Protein AF-A0A1E4CQ24-F1 (afdb_monomer)

Structure (mmCIF, N/CA/C/O backbone):
data_AF-A0A1E4CQ24-F1
#
_entry.id   AF-A0A1E4CQ24-F1
#
loop_
_atom_site.group_PDB
_atom_site.id
_atom_site.type_symbol
_atom_site.label_atom_id
_atom_site.label_alt_id
_atom_site.label_comp_id
_atom_site.label_asym_id
_atom_site.label_entity_id
_atom_site.label_seq_id
_atom_site.pdbx_PDB_ins_code
_atom_site.Cartn_x
_atom_site.Cartn_y
_atom_site.Cartn_z
_atom_site.occupancy
_atom_site.B_iso_or_equiv
_atom_site.auth_seq_id
_atom_site.auth_comp_id
_atom_site.auth_asym_id
_atom_site.auth_atom_id
_atom_site.pdbx_PDB_model_num
ATOM 1 N N . MET A 1 1 ? 0.690 20.662 -37.900 1.00 58.12 1 MET A N 1
ATOM 2 C CA . MET A 1 1 ? 0.421 19.497 -37.017 1.00 58.12 1 MET A CA 1
ATOM 3 C C . MET A 1 1 ? 1.467 19.351 -35.908 1.00 58.12 1 MET A C 1
ATOM 5 O O . MET A 1 1 ? 1.096 19.083 -34.777 1.00 58.12 1 MET A O 1
ATOM 9 N N . THR A 1 2 ? 2.752 19.586 -36.188 1.00 54.19 2 THR A N 1
ATOM 10 C CA . THR A 1 2 ? 3.853 19.575 -35.202 1.00 54.19 2 THR A CA 1
ATOM 11 C C . THR A 1 2 ? 3.769 20.691 -34.151 1.00 54.19 2 THR A C 1
ATOM 13 O O . THR A 1 2 ? 4.100 20.450 -32.996 1.00 54.19 2 THR A O 1
ATOM 16 N N . GLU A 1 3 ? 3.256 21.872 -34.510 1.00 61.53 3 GLU A N 1
ATOM 17 C CA . GLU A 1 3 ? 3.132 23.021 -33.589 1.00 61.53 3 GLU A CA 1
ATOM 18 C C . GLU A 1 3 ? 2.062 22.845 -32.495 1.00 61.53 3 GLU A C 1
ATOM 20 O O . GLU A 1 3 ? 2.204 23.351 -31.384 1.00 61.53 3 GLU A O 1
ATOM 25 N N . SER A 1 4 ? 1.017 22.058 -32.772 1.00 61.75 4 SER A N 1
ATOM 26 C CA . SER A 1 4 ? 0.000 21.685 -31.778 1.00 61.75 4 SER A CA 1
ATOM 27 C C . SER A 1 4 ? 0.570 20.729 -30.723 1.00 61.75 4 SER A C 1
ATOM 29 O O . SER A 1 4 ? 0.256 20.858 -29.541 1.00 61.75 4 SER A O 1
ATOM 31 N N . LEU A 1 5 ? 1.460 19.813 -31.124 1.00 53.00 5 LEU A N 1
ATOM 32 C CA . LEU A 1 5 ? 2.099 18.855 -30.218 1.00 53.00 5 LEU A CA 1
ATOM 33 C C . LEU A 1 5 ? 3.104 19.539 -29.284 1.00 53.00 5 LEU A C 1
ATOM 35 O O . LEU A 1 5 ? 3.178 19.193 -28.106 1.00 53.00 5 LEU A O 1
ATOM 39 N N . THR A 1 6 ? 3.841 20.543 -29.767 1.00 62.97 6 THR A N 1
ATOM 40 C CA . THR A 1 6 ? 4.762 21.326 -28.928 1.00 62.97 6 THR A CA 1
ATOM 41 C C . THR A 1 6 ? 4.034 22.249 -27.952 1.00 62.97 6 THR A C 1
ATOM 43 O O . THR A 1 6 ? 4.498 22.383 -26.819 1.00 62.97 6 THR A O 1
ATOM 46 N N . GLN A 1 7 ? 2.882 22.824 -28.319 1.00 64.50 7 GLN A N 1
ATOM 47 C CA . GLN A 1 7 ? 2.033 23.554 -27.366 1.00 64.50 7 GLN A CA 1
ATOM 48 C C . GLN A 1 7 ? 1.461 22.633 -26.277 1.00 64.50 7 GLN A C 1
ATOM 50 O O . GLN A 1 7 ? 1.583 22.956 -25.097 1.00 64.50 7 GLN A O 1
ATOM 55 N N . LEU A 1 8 ? 0.951 21.450 -26.641 1.00 57.28 8 LEU A N 1
ATOM 56 C CA . LEU A 1 8 ? 0.403 20.479 -25.681 1.00 57.28 8 LEU A CA 1
ATOM 57 C C . LEU A 1 8 ? 1.459 19.958 -24.687 1.00 57.28 8 LEU A C 1
ATOM 59 O O . LEU A 1 8 ? 1.173 19.770 -23.504 1.00 57.28 8 LEU A O 1
ATOM 63 N N . ILE A 1 9 ? 2.698 19.760 -25.150 1.00 59.31 9 ILE A N 1
ATOM 64 C CA . ILE A 1 9 ? 3.837 19.342 -24.314 1.00 59.31 9 ILE A CA 1
ATOM 65 C C . ILE A 1 9 ? 4.297 20.471 -23.380 1.00 59.31 9 ILE A C 1
ATOM 67 O O . ILE A 1 9 ? 4.669 20.213 -22.232 1.00 59.31 9 ILE A O 1
ATOM 71 N N . LYS A 1 10 ? 4.281 21.722 -23.856 1.00 59.78 10 LYS A N 1
ATOM 72 C CA . LYS A 1 10 ? 4.702 22.890 -23.071 1.00 59.78 10 LYS A CA 1
ATOM 73 C C . LYS A 1 10 ? 3.680 23.250 -21.990 1.00 59.78 10 LYS A C 1
ATOM 75 O O . LYS A 1 10 ? 4.086 23.641 -20.897 1.00 59.78 10 LYS A O 1
ATOM 80 N N . GLU A 1 11 ? 2.391 23.075 -22.278 1.00 67.06 11 GLU A N 1
ATOM 81 C CA . GLU A 1 11 ? 1.289 23.343 -21.350 1.00 67.06 11 GLU A CA 1
ATOM 82 C C . GLU A 1 11 ? 1.179 22.282 -20.248 1.00 67.06 11 GLU A C 1
ATOM 84 O O . GLU A 1 11 ? 0.931 22.615 -19.092 1.00 67.06 11 GLU A O 1
ATOM 89 N N . ASN A 1 12 ? 1.469 21.012 -20.561 1.00 66.94 12 ASN A N 1
ATOM 90 C CA . ASN A 1 12 ? 1.327 19.914 -19.607 1.00 66.94 12 ASN A CA 1
ATOM 91 C C . ASN A 1 12 ? 2.659 19.195 -19.329 1.00 66.94 12 ASN A C 1
ATOM 93 O O . ASN A 1 12 ? 2.836 18.004 -19.612 1.00 66.94 12 ASN A O 1
ATOM 97 N N . ARG A 1 13 ? 3.613 19.940 -18.745 1.00 68.00 13 ARG A N 1
ATOM 98 C CA . ARG A 1 13 ? 4.985 19.478 -18.426 1.00 68.00 13 ARG A CA 1
ATOM 99 C C . ARG A 1 13 ? 5.012 18.156 -17.643 1.00 68.00 13 ARG A C 1
ATOM 101 O O . ARG A 1 13 ? 5.914 17.348 -17.835 1.00 68.00 13 ARG A O 1
ATOM 108 N N . THR A 1 14 ? 4.017 17.902 -16.797 1.00 63.88 14 THR A N 1
ATOM 109 C CA . THR A 1 14 ? 3.861 16.657 -16.026 1.00 63.88 14 THR A CA 1
ATOM 110 C C . THR A 1 14 ? 3.564 15.445 -16.905 1.00 63.88 14 THR A C 1
ATOM 112 O O . THR A 1 14 ? 4.155 14.388 -16.686 1.00 63.88 14 THR A O 1
ATOM 115 N N . LEU A 1 15 ? 2.716 15.575 -17.929 1.00 64.19 15 LEU A N 1
ATOM 116 C CA . LEU A 1 15 ? 2.437 14.470 -18.855 1.00 64.19 15 LEU A CA 1
ATOM 117 C C . LEU A 1 15 ? 3.649 14.137 -19.724 1.00 64.19 15 LEU A C 1
ATOM 119 O O . LEU A 1 15 ? 3.934 12.963 -19.948 1.00 64.19 15 LEU A O 1
ATOM 123 N N . ALA A 1 16 ? 4.391 15.157 -20.157 1.00 67.81 16 ALA A N 1
ATOM 124 C CA . ALA A 1 16 ? 5.614 14.966 -20.927 1.00 67.81 16 ALA A CA 1
ATOM 125 C C . ALA A 1 16 ? 6.685 14.218 -20.117 1.00 67.81 16 ALA A C 1
ATOM 127 O O . ALA A 1 16 ? 7.276 13.260 -20.610 1.00 67.81 16 ALA A O 1
ATOM 128 N N . VAL A 1 17 ? 6.883 14.590 -18.848 1.00 70.88 17 VAL A N 1
ATOM 129 C CA . VAL A 1 17 ? 7.830 13.904 -17.955 1.00 70.88 17 VAL A CA 1
ATOM 130 C C . VAL A 1 17 ? 7.405 12.454 -17.702 1.00 70.88 17 VAL A C 1
ATOM 132 O O . VAL A 1 17 ? 8.236 11.555 -17.810 1.00 70.88 17 VAL A O 1
ATOM 135 N N . VAL A 1 18 ? 6.119 12.193 -17.445 1.00 70.31 18 VAL A N 1
ATOM 136 C CA . VAL A 1 18 ? 5.603 10.826 -17.242 1.00 70.31 18 VAL A CA 1
ATOM 137 C C . VAL A 1 18 ? 5.763 9.970 -18.502 1.00 70.31 18 VAL A C 1
ATOM 139 O O . VAL A 1 18 ? 6.192 8.822 -18.403 1.00 70.31 18 VAL A O 1
ATOM 142 N N . ALA A 1 19 ? 5.479 10.521 -19.684 1.00 70.06 19 ALA A N 1
ATOM 143 C CA . ALA A 1 19 ? 5.643 9.820 -20.955 1.00 70.06 19 ALA A CA 1
ATOM 144 C C . ALA A 1 19 ? 7.116 9.497 -21.248 1.00 70.06 19 ALA A C 1
ATOM 146 O O . ALA A 1 19 ? 7.421 8.384 -21.667 1.00 70.06 19 ALA A O 1
ATOM 147 N N . VAL A 1 20 ? 8.037 10.426 -20.968 1.00 70.44 20 VAL A N 1
ATOM 148 C CA . VAL A 1 20 ? 9.485 10.206 -21.119 1.00 70.44 20 VAL A CA 1
ATOM 149 C C . VAL A 1 20 ? 9.993 9.163 -20.125 1.00 70.44 20 VAL A C 1
ATOM 151 O O . VAL A 1 20 ? 10.754 8.279 -20.509 1.00 70.44 20 VAL A O 1
ATOM 154 N N . ILE A 1 21 ? 9.535 9.200 -18.871 1.00 70.38 21 ILE A N 1
ATOM 155 C CA . ILE A 1 21 ? 9.873 8.190 -17.858 1.00 70.38 21 ILE A CA 1
ATOM 156 C C . ILE A 1 21 ? 9.356 6.807 -18.277 1.00 70.38 21 ILE A C 1
ATOM 158 O O . ILE A 1 21 ? 10.097 5.828 -18.193 1.00 70.38 21 ILE A O 1
ATOM 162 N N . LEU A 1 22 ? 8.117 6.716 -18.770 1.00 68.25 22 LEU A N 1
ATOM 163 C CA . LEU A 1 22 ? 7.546 5.468 -19.285 1.00 68.25 22 LEU A CA 1
ATOM 164 C C . LEU A 1 22 ? 8.310 4.956 -20.511 1.00 68.25 22 LEU A C 1
ATOM 166 O O . LEU A 1 22 ? 8.605 3.765 -20.595 1.00 68.25 22 LEU A O 1
ATOM 170 N N . LEU A 1 23 ? 8.680 5.843 -21.435 1.00 65.94 23 LEU A N 1
ATOM 171 C CA . LEU A 1 23 ? 9.428 5.486 -22.639 1.00 65.94 23 LEU A CA 1
ATOM 172 C C . LEU A 1 23 ? 10.848 5.002 -22.297 1.00 65.94 23 LEU A C 1
ATOM 174 O O . LEU A 1 23 ? 11.289 3.976 -22.819 1.00 65.94 23 LEU A O 1
ATOM 178 N N . LEU A 1 24 ? 11.523 5.660 -21.349 1.00 60.41 24 LEU A N 1
ATOM 179 C CA . LEU A 1 24 ? 12.822 5.232 -20.817 1.00 60.41 24 LEU A CA 1
ATOM 180 C C . LEU A 1 24 ? 12.737 3.888 -20.077 1.00 60.41 24 LEU A C 1
ATOM 182 O O . LEU A 1 24 ? 13.616 3.040 -20.249 1.00 60.41 24 LEU A O 1
ATOM 186 N N . LEU A 1 25 ? 11.667 3.653 -19.307 1.00 59.09 25 LEU A N 1
ATOM 187 C CA . LEU A 1 25 ? 11.404 2.367 -18.643 1.00 59.09 25 LEU A CA 1
ATOM 188 C C . LEU A 1 25 ? 11.218 1.217 -19.644 1.00 59.09 25 LEU A C 1
ATOM 190 O O . LEU A 1 25 ? 11.628 0.084 -19.375 1.00 59.09 25 LEU A O 1
ATOM 194 N N . VAL A 1 26 ? 10.607 1.492 -20.799 1.00 59.41 26 VAL A N 1
ATOM 195 C CA . VAL A 1 26 ? 10.318 0.479 -21.821 1.00 59.41 26 VAL A CA 1
ATOM 196 C C . VAL A 1 26 ? 11.541 0.178 -22.688 1.00 59.41 26 VAL A C 1
ATOM 198 O O . VAL A 1 26 ? 11.776 -0.997 -22.984 1.00 59.41 26 VAL A O 1
ATOM 201 N N . PHE A 1 27 ? 12.334 1.177 -23.082 1.00 59.78 27 PHE A N 1
ATOM 202 C CA . PHE A 1 27 ? 13.340 1.006 -24.140 1.00 59.78 27 PHE A CA 1
ATOM 203 C C . PHE A 1 27 ? 14.689 0.438 -23.667 1.00 59.78 27 PHE A C 1
ATOM 205 O O . PHE A 1 27 ? 15.451 -0.076 -24.479 1.00 59.78 27 PHE A O 1
ATOM 212 N N . VAL A 1 28 ? 14.990 0.469 -22.363 1.00 62.03 28 VAL A N 1
ATOM 213 C CA . VAL A 1 28 ? 16.329 0.132 -21.851 1.00 62.03 28 VAL A CA 1
ATOM 214 C C . VAL A 1 28 ? 16.331 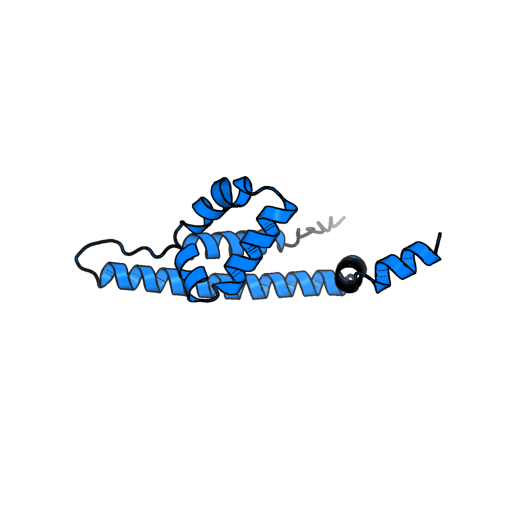-1.241 -21.135 1.00 62.03 28 VAL A C 1
ATOM 216 O O . VAL A 1 28 ? 15.791 -1.374 -20.033 1.00 62.03 28 VAL A O 1
ATOM 219 N N . PRO A 1 29 ? 16.953 -2.299 -21.700 1.00 62.16 29 PRO A N 1
ATOM 220 C CA . PRO A 1 29 ? 17.045 -3.622 -21.069 1.00 62.16 29 PRO A CA 1
ATOM 221 C C . PRO A 1 29 ? 17.646 -3.632 -19.649 1.00 62.16 29 PRO A C 1
ATOM 223 O O . PRO A 1 29 ? 17.080 -4.318 -18.789 1.00 62.16 29 PRO A O 1
ATOM 226 N N . PRO A 1 30 ? 18.724 -2.871 -19.337 1.00 60.69 30 PRO A N 1
ATOM 227 C CA . PRO A 1 30 ? 19.231 -2.803 -17.968 1.00 60.69 30 PRO A CA 1
ATOM 228 C C . PRO A 1 30 ? 18.266 -2.085 -17.019 1.00 60.69 30 PRO A C 1
ATOM 230 O O . PRO A 1 30 ? 18.209 -2.448 -15.847 1.00 60.69 30 PRO A O 1
ATOM 233 N N . VAL A 1 31 ? 17.427 -1.163 -17.509 1.00 60.47 31 VAL A N 1
ATOM 234 C CA . VAL A 1 31 ? 16.367 -0.537 -16.702 1.00 60.47 31 VAL A CA 1
ATOM 235 C C . VAL A 1 31 ? 15.314 -1.571 -16.328 1.00 60.47 31 VAL A C 1
ATOM 237 O O . VAL A 1 31 ? 14.973 -1.672 -15.160 1.00 60.47 31 VAL A O 1
ATOM 240 N N . ARG A 1 32 ? 14.891 -2.453 -17.241 1.00 63.41 32 ARG A N 1
ATOM 241 C CA . ARG A 1 32 ? 13.957 -3.548 -16.898 1.00 63.41 32 ARG A CA 1
ATOM 242 C C . ARG A 1 32 ? 14.514 -4.486 -15.817 1.00 63.41 32 ARG A C 1
ATOM 244 O O . ARG A 1 32 ? 13.748 -5.026 -15.016 1.00 63.41 32 ARG A O 1
ATOM 251 N N . ALA A 1 33 ? 15.831 -4.704 -15.790 1.00 65.44 33 ALA A N 1
ATOM 252 C CA . ALA A 1 33 ? 16.495 -5.477 -14.741 1.00 65.44 33 ALA A CA 1
ATOM 253 C C . ALA A 1 33 ? 16.583 -4.692 -13.420 1.00 65.44 33 ALA A C 1
ATOM 255 O O . ALA A 1 33 ? 16.211 -5.229 -12.375 1.00 65.44 33 ALA A O 1
ATOM 256 N N . ALA A 1 34 ? 16.991 -3.421 -13.473 1.00 68.81 34 ALA A N 1
ATOM 257 C CA . ALA A 1 34 ? 17.068 -2.528 -12.320 1.00 68.81 34 ALA A CA 1
ATOM 258 C C . ALA A 1 34 ? 15.692 -2.308 -11.672 1.00 68.81 34 ALA A C 1
ATOM 260 O O . ALA A 1 34 ? 15.563 -2.446 -10.461 1.00 68.81 34 ALA A O 1
ATOM 261 N N . THR A 1 35 ? 14.643 -2.088 -12.468 1.00 72.88 35 THR A N 1
ATOM 262 C CA . THR A 1 35 ? 13.248 -2.002 -12.024 1.00 72.88 35 THR A CA 1
ATOM 263 C C . THR A 1 35 ? 12.854 -3.268 -11.269 1.00 72.88 35 THR A C 1
ATOM 265 O O . THR A 1 35 ? 12.377 -3.180 -10.145 1.00 72.88 35 THR A O 1
ATOM 268 N N . LYS A 1 36 ? 13.141 -4.469 -11.791 1.00 72.19 36 LYS A N 1
ATOM 269 C CA . LYS A 1 36 ? 12.848 -5.726 -11.072 1.00 72.19 36 LYS A CA 1
ATOM 270 C C . LYS A 1 36 ? 13.601 -5.848 -9.746 1.00 72.19 36 LYS A C 1
ATOM 272 O O . LYS A 1 36 ? 13.040 -6.362 -8.781 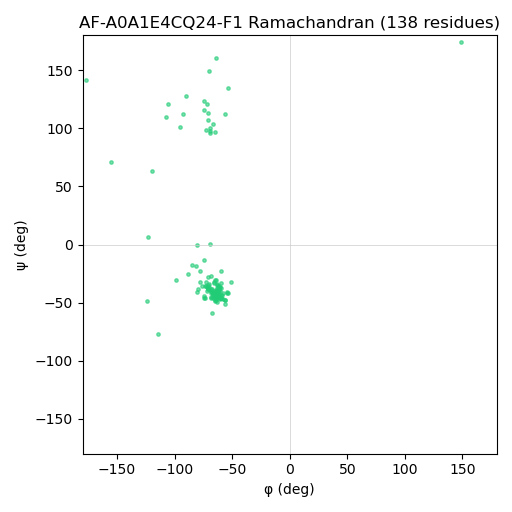1.00 72.19 36 LYS A O 1
ATOM 277 N N . VAL A 1 37 ? 14.858 -5.408 -9.689 1.00 74.19 37 VAL A N 1
ATOM 278 C CA . VAL A 1 37 ? 15.642 -5.399 -8.444 1.00 74.19 37 VAL A CA 1
ATOM 279 C C . VAL A 1 37 ? 15.054 -4.402 -7.447 1.00 74.19 37 VAL A C 1
ATOM 281 O O . VAL A 1 37 ? 14.827 -4.771 -6.298 1.00 74.19 37 VAL A O 1
ATOM 284 N N . ALA A 1 38 ? 14.721 -3.192 -7.892 1.00 78.50 38 ALA A N 1
ATOM 285 C CA . ALA A 1 38 ? 14.076 -2.172 -7.073 1.00 78.50 38 ALA A CA 1
ATOM 286 C C . ALA A 1 38 ? 12.723 -2.654 -6.527 1.00 78.50 38 ALA A C 1
ATOM 288 O O . ALA A 1 38 ? 12.496 -2.558 -5.325 1.00 78.50 38 ALA A O 1
ATOM 289 N N . LEU A 1 39 ? 11.870 -3.271 -7.359 1.00 75.69 39 LEU A N 1
ATOM 290 C CA . LEU A 1 39 ? 10.608 -3.874 -6.910 1.00 75.69 39 LEU A CA 1
ATOM 291 C C . LEU A 1 39 ? 10.834 -4.975 -5.862 1.00 75.69 39 LEU A C 1
ATOM 293 O O . LEU A 1 39 ? 10.066 -5.066 -4.909 1.00 75.69 39 LEU A O 1
ATOM 297 N N . ARG A 1 40 ? 11.893 -5.789 -5.982 1.00 77.44 40 ARG A N 1
ATOM 298 C CA . ARG A 1 40 ? 12.231 -6.800 -4.961 1.00 77.44 40 ARG A CA 1
ATOM 299 C C . ARG A 1 40 ? 12.709 -6.180 -3.653 1.00 77.44 40 ARG A C 1
ATOM 301 O O . ARG A 1 40 ? 12.356 -6.689 -2.594 1.00 77.44 40 ARG A O 1
ATOM 308 N N . ILE A 1 41 ? 13.519 -5.124 -3.712 1.00 77.56 41 ILE A N 1
ATOM 309 C CA . ILE A 1 41 ? 13.978 -4.404 -2.517 1.00 77.56 41 ILE A CA 1
ATOM 310 C C . ILE A 1 41 ? 12.779 -3.751 -1.826 1.00 77.56 41 ILE A C 1
ATOM 312 O O . ILE A 1 41 ? 12.581 -3.957 -0.632 1.00 77.56 41 ILE A O 1
ATOM 316 N N . LEU A 1 42 ? 11.931 -3.061 -2.590 1.00 78.81 42 LEU A N 1
ATOM 317 C CA . LEU A 1 42 ? 10.716 -2.433 -2.083 1.00 78.81 42 LEU A CA 1
ATOM 318 C C . LEU A 1 42 ? 9.765 -3.460 -1.454 1.00 78.81 42 LEU A C 1
ATOM 320 O O . LEU A 1 42 ? 9.272 -3.239 -0.353 1.00 78.81 42 LEU A O 1
ATOM 324 N N . ALA A 1 43 ? 9.569 -4.614 -2.099 1.00 75.06 43 ALA A N 1
ATOM 325 C CA . ALA A 1 43 ? 8.756 -5.700 -1.554 1.00 75.06 43 ALA A CA 1
ATOM 326 C C . ALA A 1 43 ? 9.306 -6.240 -0.225 1.00 75.06 43 ALA A C 1
ATOM 328 O O . ALA A 1 43 ? 8.533 -6.526 0.682 1.00 75.06 43 ALA A O 1
ATOM 329 N N . ARG A 1 44 ? 10.633 -6.354 -0.074 1.00 78.88 44 ARG A N 1
ATOM 330 C CA . ARG A 1 44 ? 11.253 -6.776 1.196 1.00 78.88 44 ARG A CA 1
ATOM 331 C C . ARG A 1 44 ? 11.038 -5.748 2.303 1.00 78.88 44 ARG A C 1
ATOM 333 O O . ARG A 1 44 ? 10.719 -6.139 3.418 1.00 78.88 44 ARG A O 1
ATOM 340 N N . ILE A 1 45 ? 11.179 -4.459 1.993 1.00 80.56 45 ILE A N 1
ATOM 341 C CA . ILE A 1 45 ? 10.918 -3.377 2.954 1.00 80.56 45 ILE A CA 1
ATOM 342 C C . ILE A 1 45 ? 9.445 -3.400 3.384 1.00 80.56 45 ILE A C 1
ATOM 344 O O . ILE A 1 45 ? 9.157 -3.355 4.576 1.00 80.56 45 ILE A O 1
ATOM 348 N N . LEU A 1 46 ? 8.516 -3.552 2.433 1.00 76.44 46 LEU A N 1
ATOM 349 C CA . LEU A 1 46 ? 7.087 -3.692 2.727 1.00 76.44 46 LEU A CA 1
ATOM 350 C C . LEU A 1 46 ? 6.785 -4.928 3.587 1.00 76.44 46 LEU A C 1
ATOM 352 O O . LEU A 1 46 ? 5.988 -4.827 4.513 1.00 76.44 46 LEU A O 1
ATOM 356 N N . LEU A 1 47 ? 7.441 -6.067 3.334 1.00 75.75 47 LEU A N 1
ATOM 357 C CA . LEU A 1 47 ? 7.310 -7.266 4.173 1.00 75.75 47 LEU A CA 1
ATOM 358 C C . LEU A 1 47 ? 7.816 -7.039 5.601 1.00 75.75 47 LEU A C 1
ATOM 360 O O . LEU A 1 47 ? 7.184 -7.506 6.543 1.00 75.75 47 LEU A O 1
ATOM 364 N N . LEU A 1 48 ? 8.925 -6.315 5.779 1.00 81.12 48 LEU A N 1
ATOM 365 C CA . LEU A 1 48 ? 9.423 -5.967 7.113 1.00 81.12 48 LEU A CA 1
ATOM 366 C C . LEU A 1 48 ? 8.437 -5.062 7.858 1.00 81.12 48 LEU A C 1
ATOM 368 O O . LEU A 1 48 ? 8.141 -5.321 9.020 1.00 81.12 48 LEU A O 1
ATOM 372 N N . LEU A 1 49 ? 7.879 -4.047 7.192 1.00 78.69 49 LEU A N 1
ATOM 373 C CA . LEU A 1 49 ? 6.843 -3.191 7.781 1.00 78.69 49 LEU A CA 1
ATOM 374 C C . LEU A 1 49 ? 5.576 -3.982 8.130 1.00 78.69 49 LEU A C 1
ATOM 376 O O . LEU A 1 49 ? 5.008 -3.779 9.200 1.00 78.69 49 LEU A O 1
ATOM 380 N N . ALA A 1 50 ? 5.167 -4.918 7.271 1.00 77.06 50 ALA A N 1
ATOM 381 C CA . ALA A 1 50 ? 4.038 -5.804 7.539 1.00 77.06 50 ALA A CA 1
ATOM 382 C C . ALA A 1 50 ? 4.284 -6.692 8.766 1.00 77.06 50 ALA A C 1
ATOM 384 O O . ALA A 1 50 ? 3.385 -6.863 9.587 1.00 77.06 50 ALA A O 1
ATOM 385 N N . LEU A 1 51 ? 5.504 -7.218 8.914 1.00 80.19 51 LEU A N 1
ATOM 386 C CA . LEU A 1 51 ? 5.906 -8.006 10.076 1.00 80.19 51 LEU A CA 1
ATOM 387 C C . LEU A 1 51 ? 5.906 -7.162 11.356 1.00 80.19 51 LEU A C 1
ATOM 389 O O . LEU A 1 51 ? 5.420 -7.624 12.382 1.00 80.19 51 LEU A O 1
ATOM 393 N N . ILE A 1 52 ? 6.403 -5.923 11.301 1.00 81.31 52 ILE A N 1
ATOM 394 C CA . ILE A 1 52 ? 6.370 -4.996 12.443 1.00 81.31 52 ILE A CA 1
ATOM 395 C C . ILE A 1 52 ? 4.922 -4.705 12.851 1.00 81.31 52 ILE A C 1
ATOM 397 O O . ILE A 1 52 ? 4.607 -4.772 14.037 1.00 81.31 52 ILE A O 1
ATOM 401 N N . ALA A 1 53 ? 4.036 -4.435 11.887 1.00 74.19 53 ALA A N 1
ATOM 402 C CA . ALA A 1 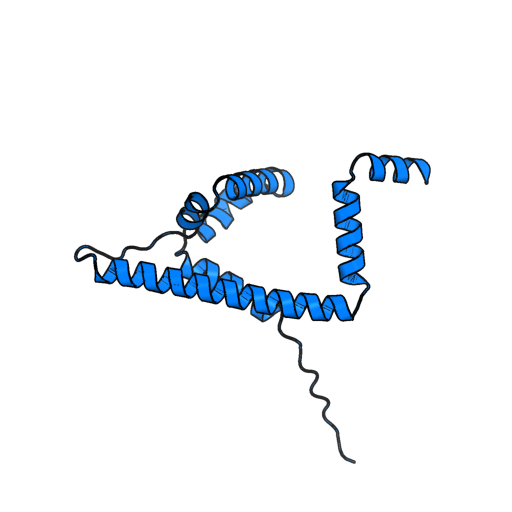53 ? 2.613 -4.228 12.150 1.00 74.19 53 ALA A CA 1
ATOM 403 C C . ALA A 1 53 ? 1.963 -5.478 12.770 1.00 74.19 53 ALA A C 1
ATOM 405 O O . ALA A 1 53 ? 1.251 -5.364 13.763 1.00 74.19 53 ALA A O 1
ATOM 406 N N . LEU A 1 54 ? 2.277 -6.673 12.252 1.00 76.31 54 LEU A N 1
ATOM 407 C CA . LEU A 1 54 ? 1.788 -7.946 12.791 1.00 76.31 54 LEU A CA 1
ATOM 408 C C . LEU A 1 54 ? 2.233 -8.161 14.241 1.00 76.31 54 LEU A C 1
ATOM 410 O O . LEU A 1 54 ? 1.426 -8.529 15.089 1.00 76.31 54 LEU A O 1
ATOM 414 N N . VAL A 1 55 ? 3.516 -7.933 14.530 1.00 78.69 55 VAL A N 1
ATOM 415 C CA . VAL A 1 55 ? 4.071 -8.081 15.880 1.00 78.69 55 VAL A CA 1
ATOM 416 C C . VAL A 1 55 ? 3.496 -7.018 16.814 1.00 78.69 55 VAL A C 1
ATOM 418 O O . VAL A 1 55 ? 3.199 -7.331 17.962 1.00 78.69 55 VAL A O 1
ATOM 421 N N . SER A 1 56 ? 3.293 -5.785 16.345 1.00 74.81 56 SER A N 1
ATOM 422 C CA . SER A 1 56 ? 2.676 -4.720 17.141 1.00 74.81 56 SER A CA 1
ATOM 423 C C . SER A 1 56 ? 1.229 -5.055 17.516 1.00 74.81 56 SER A C 1
ATOM 425 O O . SER A 1 56 ? 0.897 -5.020 18.702 1.00 74.81 56 SER A O 1
ATOM 427 N N . ASP A 1 57 ? 0.405 -5.463 16.546 1.00 70.75 57 ASP A N 1
ATOM 428 C CA . ASP A 1 57 ? -0.978 -5.903 16.781 1.00 70.75 57 ASP A CA 1
ATOM 429 C C . ASP A 1 57 ? -1.016 -7.158 17.676 1.00 70.75 57 ASP A C 1
ATOM 431 O O . ASP A 1 57 ? -1.819 -7.245 18.606 1.00 70.75 57 ASP A O 1
ATOM 435 N N . GLY A 1 58 ? -0.094 -8.105 17.466 1.00 68.31 58 GLY A N 1
ATOM 436 C CA . GLY A 1 58 ? 0.050 -9.299 18.302 1.00 68.31 58 GLY A CA 1
ATOM 437 C C . GLY A 1 58 ? 0.429 -8.969 19.748 1.00 68.31 58 GLY A C 1
ATOM 438 O O . GLY A 1 58 ? -0.174 -9.487 20.683 1.00 68.31 58 GLY A O 1
ATOM 439 N N . THR A 1 59 ? 1.369 -8.044 19.949 1.00 75.88 59 THR A N 1
ATOM 440 C CA . THR A 1 59 ? 1.806 -7.610 21.286 1.00 75.88 59 THR A CA 1
ATOM 441 C C . THR A 1 59 ? 0.683 -6.875 22.009 1.00 75.88 59 THR A C 1
ATOM 443 O O . THR A 1 59 ? 0.438 -7.138 23.182 1.00 75.88 59 THR A O 1
ATOM 446 N N . ARG A 1 60 ? -0.043 -5.994 21.309 1.00 69.88 60 ARG A N 1
ATOM 447 C CA . ARG A 1 60 ? -1.213 -5.284 21.853 1.00 69.88 60 ARG A CA 1
ATOM 448 C C . ARG A 1 60 ? -2.371 -6.223 22.178 1.00 69.88 60 ARG A C 1
ATOM 450 O O . ARG A 1 60 ? -3.092 -5.953 23.129 1.00 69.88 60 ARG A O 1
ATOM 457 N N . THR A 1 61 ? -2.532 -7.306 21.424 1.00 68.00 61 THR A N 1
ATOM 458 C CA . THR A 1 61 ? -3.538 -8.346 21.691 1.00 68.00 61 THR A CA 1
ATOM 459 C C . THR A 1 61 ? -3.182 -9.192 22.915 1.00 68.00 61 THR A C 1
ATOM 461 O O . THR A 1 61 ? -4.068 -9.549 23.674 1.00 68.00 61 THR A O 1
ATOM 464 N N . ILE A 1 62 ? -1.898 -9.492 23.138 1.00 70.56 62 ILE A N 1
ATOM 465 C CA . ILE A 1 62 ? -1.445 -10.245 24.323 1.00 70.56 62 ILE A CA 1
ATOM 466 C C . ILE A 1 62 ? -1.434 -9.356 25.576 1.00 70.56 62 ILE A C 1
ATOM 468 O O . ILE A 1 62 ? -1.717 -9.826 26.671 1.00 70.56 62 ILE A O 1
ATOM 472 N N . ALA A 1 63 ? -1.094 -8.073 25.424 1.00 71.25 63 ALA A N 1
ATOM 473 C CA . ALA A 1 63 ? -1.027 -7.119 26.529 1.00 71.25 63 ALA A CA 1
ATOM 474 C C . ALA A 1 63 ? -2.404 -6.598 26.977 1.00 71.25 63 ALA A C 1
ATOM 476 O O . ALA A 1 63 ? -2.530 -6.136 28.109 1.00 71.25 63 ALA A O 1
ATOM 477 N N . ASN A 1 64 ? -3.421 -6.643 26.110 1.00 63.62 64 ASN A N 1
ATOM 478 C CA . ASN A 1 64 ? -4.792 -6.313 26.487 1.00 63.62 64 ASN A CA 1
ATOM 479 C C . ASN A 1 64 ? -5.536 -7.578 26.913 1.00 63.62 64 ASN A C 1
ATOM 481 O O . ASN A 1 64 ? -5.879 -8.420 26.091 1.00 63.62 64 ASN A O 1
ATOM 485 N N . ASP A 1 65 ? -5.871 -7.648 28.197 1.00 57.66 65 ASP A N 1
ATOM 486 C CA . ASP A 1 65 ? -6.629 -8.743 28.822 1.00 57.66 65 ASP A CA 1
ATOM 487 C C . ASP A 1 65 ? -8.112 -8.799 28.369 1.00 57.66 65 ASP A C 1
ATOM 489 O O . ASP A 1 65 ? -8.897 -9.625 28.825 1.00 57.66 65 ASP A O 1
ATOM 493 N N . SER A 1 66 ? -8.526 -7.889 27.475 1.00 54.31 66 SER A N 1
ATOM 494 C CA . SER A 1 66 ? -9.924 -7.631 27.105 1.00 54.31 66 SER A CA 1
ATOM 495 C C . SER A 1 66 ? -10.254 -7.776 25.612 1.00 54.31 66 SER A C 1
ATOM 497 O O . SER A 1 66 ? -11.395 -7.511 25.225 1.00 54.31 66 SER A O 1
ATOM 499 N N . GLY A 1 67 ? -9.325 -8.239 24.763 1.00 58.78 67 GLY A N 1
ATOM 500 C CA . GLY A 1 67 ? -9.668 -8.658 23.397 1.00 58.78 67 GLY A CA 1
ATOM 501 C C . GLY A 1 67 ? -8.592 -8.460 22.330 1.00 58.78 67 GLY A C 1
ATOM 502 O O . GLY A 1 67 ? -7.539 -7.867 22.548 1.00 58.78 67 GLY A O 1
ATOM 503 N N . ILE A 1 68 ? -8.893 -8.968 21.132 1.00 58.56 68 ILE A N 1
ATOM 504 C CA . ILE A 1 68 ? -8.036 -8.860 19.948 1.00 58.56 68 ILE A CA 1
ATOM 505 C C . ILE A 1 68 ? -8.043 -7.411 19.446 1.00 58.56 68 ILE A C 1
ATOM 507 O O . ILE A 1 68 ? -9.060 -6.925 18.948 1.00 58.56 68 ILE A O 1
ATOM 511 N N . VAL A 1 69 ? -6.898 -6.729 19.546 1.00 64.00 69 VAL A N 1
ATOM 512 C CA . VAL A 1 69 ? -6.716 -5.367 19.028 1.00 64.00 69 VAL A CA 1
ATOM 513 C C . VAL A 1 69 ? -6.089 -5.463 17.644 1.00 64.00 69 VAL A C 1
ATOM 515 O O . VAL A 1 69 ? -4.889 -5.684 17.505 1.00 64.00 69 VAL A O 1
ATOM 518 N N . ILE A 1 70 ? -6.921 -5.313 16.615 1.00 67.00 70 ILE A N 1
ATOM 519 C CA . ILE A 1 70 ? -6.493 -5.275 15.215 1.00 67.00 70 ILE A CA 1
ATOM 520 C C . ILE A 1 70 ? -6.583 -3.839 14.718 1.00 67.00 70 ILE A C 1
ATOM 522 O O . ILE A 1 70 ? -7.668 -3.255 14.683 1.00 67.00 70 ILE A O 1
ATOM 526 N N . THR A 1 71 ? -5.455 -3.290 14.278 1.00 71.81 71 THR A N 1
ATOM 527 C CA . THR A 1 71 ? -5.417 -1.962 13.665 1.00 71.81 71 THR A CA 1
ATOM 528 C C . THR A 1 71 ? -5.619 -2.086 12.151 1.00 71.81 71 THR A C 1
ATOM 530 O O . THR A 1 71 ? -4.929 -2.847 11.463 1.00 71.81 71 THR A O 1
ATOM 533 N N . SER A 1 72 ? -6.578 -1.338 11.600 1.00 76.56 72 SER A N 1
ATOM 534 C CA . SER A 1 72 ? -6.834 -1.350 10.153 1.00 76.56 72 SER A CA 1
ATOM 535 C C . SER A 1 72 ? -5.703 -0.674 9.365 1.00 76.56 72 SER A C 1
ATOM 537 O O . SER A 1 72 ? -5.067 0.272 9.843 1.00 76.56 72 SER A O 1
ATOM 539 N N . ALA A 1 73 ? -5.461 -1.128 8.130 1.00 71.50 73 ALA A N 1
ATOM 540 C CA . ALA A 1 73 ? -4.465 -0.517 7.242 1.00 71.50 73 ALA A CA 1
ATOM 541 C C . ALA A 1 73 ? -4.784 0.958 6.947 1.00 71.50 73 ALA A C 1
ATOM 543 O O . ALA A 1 73 ? -3.881 1.792 6.864 1.00 71.50 73 ALA A O 1
ATOM 544 N N . LEU A 1 74 ? -6.077 1.277 6.818 1.00 71.12 74 LEU A N 1
ATOM 545 C CA . LEU A 1 74 ? -6.575 2.634 6.613 1.00 71.12 74 LEU A CA 1
ATOM 546 C C . LEU A 1 74 ? -6.157 3.562 7.756 1.00 71.12 74 LEU A C 1
ATOM 548 O O . LEU A 1 74 ? -5.725 4.682 7.502 1.00 71.12 74 LEU A O 1
ATOM 552 N N . GLN A 1 75 ? -6.264 3.092 8.998 1.00 73.81 75 GLN A N 1
ATOM 553 C CA . GLN A 1 75 ? -5.926 3.884 10.173 1.00 73.81 75 GLN A CA 1
ATOM 554 C C . GLN A 1 75 ? -4.420 4.151 10.252 1.00 73.81 75 GLN A C 1
ATOM 556 O O . GLN A 1 75 ? -4.023 5.305 10.382 1.00 73.81 75 GLN A O 1
ATOM 561 N N . TYR A 1 76 ? -3.588 3.127 1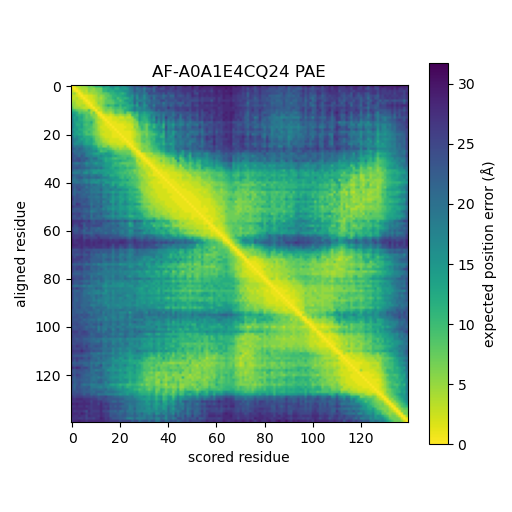0.037 1.00 74.75 76 TYR A N 1
ATOM 562 C CA . TYR A 1 76 ? -2.133 3.300 9.951 1.00 74.75 76 TYR A CA 1
ATOM 563 C C . TYR A 1 76 ? -1.721 4.289 8.854 1.00 74.75 76 TYR A C 1
ATOM 565 O O . TYR A 1 76 ? -0.839 5.122 9.063 1.00 74.75 76 TYR A O 1
ATOM 573 N N . TRP A 1 77 ? -2.356 4.222 7.681 1.00 73.50 77 TRP A N 1
ATOM 574 C CA . TRP A 1 77 ? -2.067 5.156 6.594 1.00 73.50 77 TRP A CA 1
ATOM 575 C C . TRP A 1 77 ? -2.541 6.568 6.942 1.00 73.50 77 TRP A C 1
ATOM 577 O O . TRP A 1 77 ? -1.793 7.526 6.764 1.00 73.50 77 TRP A O 1
ATOM 587 N N . ASN A 1 78 ? -3.751 6.714 7.476 1.00 77.31 78 ASN A N 1
ATOM 588 C CA . ASN A 1 78 ? -4.286 8.017 7.850 1.00 77.31 78 ASN A CA 1
ATOM 589 C C . ASN A 1 78 ? -3.435 8.703 8.932 1.00 77.31 78 ASN A C 1
ATOM 591 O O . ASN A 1 78 ? -3.235 9.911 8.869 1.00 77.31 78 ASN A O 1
ATOM 595 N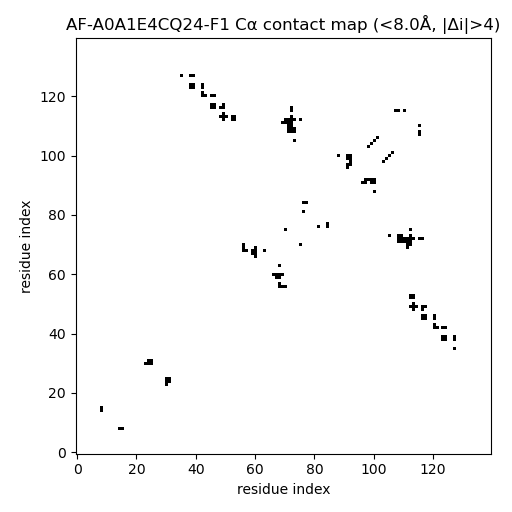 N . GLU A 1 79 ? -2.888 7.938 9.879 1.00 78.62 79 GLU A N 1
ATOM 596 C CA . GLU A 1 79 ? -1.974 8.449 10.906 1.00 78.62 79 GLU A CA 1
ATOM 597 C C . GLU A 1 79 ? -0.592 8.806 10.335 1.00 78.62 79 GLU A C 1
ATOM 599 O O . GLU A 1 79 ? -0.019 9.830 10.702 1.00 78.62 79 GLU A O 1
ATOM 604 N N . ALA A 1 80 ? -0.055 8.001 9.412 1.00 75.94 80 ALA A N 1
ATOM 605 C CA . ALA A 1 80 ? 1.280 8.223 8.854 1.00 75.94 80 ALA A CA 1
ATOM 606 C C . ALA A 1 80 ? 1.327 9.310 7.763 1.00 75.94 80 ALA A C 1
ATOM 608 O O . ALA A 1 80 ? 2.311 10.043 7.661 1.00 75.94 80 ALA A O 1
ATOM 609 N N . ALA A 1 81 ? 0.311 9.382 6.900 1.00 75.62 81 ALA A N 1
ATOM 610 C CA . ALA A 1 81 ? 0.309 10.237 5.712 1.00 75.62 81 ALA A CA 1
ATOM 611 C C . ALA A 1 81 ? -1.121 10.605 5.247 1.00 75.62 81 ALA A C 1
ATOM 613 O O . ALA A 1 81 ? -1.559 10.156 4.177 1.00 75.62 81 ALA A O 1
ATOM 614 N N . PRO A 1 82 ? -1.841 11.462 5.995 1.00 78.00 82 PRO A N 1
ATOM 615 C CA . PRO A 1 82 ? -3.235 11.812 5.702 1.00 78.00 82 PRO A CA 1
ATOM 616 C C . PRO A 1 82 ? -3.395 12.537 4.357 1.00 78.00 82 PRO A C 1
ATOM 618 O O . PRO A 1 82 ? -4.262 12.197 3.552 1.00 78.00 82 PRO A O 1
ATOM 621 N N . THR A 1 83 ? -2.492 13.471 4.046 1.00 75.94 83 THR A N 1
ATOM 622 C CA . THR A 1 83 ? -2.482 14.225 2.779 1.00 75.94 83 THR A CA 1
ATOM 623 C C . THR A 1 83 ? -2.272 13.332 1.559 1.00 75.94 83 THR A C 1
ATOM 625 O O . THR A 1 83 ? -2.836 13.585 0.495 1.00 75.94 83 THR A O 1
ATOM 628 N N . MET A 1 84 ? -1.484 12.262 1.689 1.00 75.19 84 MET A N 1
ATOM 629 C CA . MET A 1 84 ? -1.275 11.311 0.596 1.00 75.19 84 MET A CA 1
ATOM 630 C C . MET A 1 84 ? -2.556 10.522 0.308 1.00 75.19 84 MET A C 1
ATOM 632 O O . MET A 1 84 ? -2.904 10.324 -0.856 1.00 75.19 84 MET A O 1
ATOM 636 N N . LEU A 1 85 ? -3.269 10.103 1.357 1.00 76.81 85 LEU A N 1
ATOM 637 C CA . LEU A 1 85 ? -4.514 9.345 1.247 1.00 76.81 85 LEU A CA 1
ATOM 638 C C . LEU A 1 85 ? -5.636 10.194 0.633 1.00 76.81 85 LEU A C 1
ATOM 640 O O . LEU A 1 85 ? -6.337 9.729 -0.268 1.00 76.81 85 LEU A O 1
ATOM 644 N N . GLU A 1 86 ? -5.751 11.458 1.041 1.00 81.06 86 GLU A N 1
ATOM 645 C CA . GLU A 1 86 ? -6.716 12.399 0.467 1.00 81.06 86 GLU A CA 1
ATOM 646 C C . GLU A 1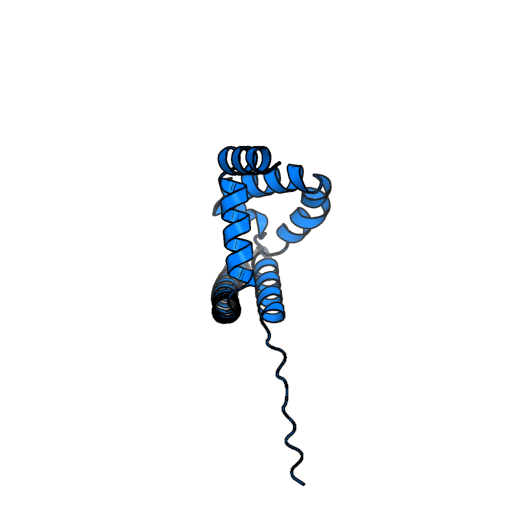 86 ? -6.440 12.669 -1.022 1.00 81.06 86 GLU A C 1
ATOM 648 O O . GLU A 1 86 ? -7.346 12.590 -1.859 1.00 81.06 86 GLU A O 1
ATOM 653 N N . ASN A 1 87 ? -5.173 12.892 -1.383 1.00 80.00 87 ASN A N 1
ATOM 654 C CA . ASN A 1 87 ? -4.764 13.081 -2.776 1.00 80.00 87 ASN A CA 1
ATOM 655 C C . ASN A 1 87 ? -5.032 11.839 -3.634 1.00 80.00 87 ASN A C 1
ATOM 657 O O . ASN A 1 87 ? -5.472 11.961 -4.785 1.00 80.00 87 ASN A O 1
ATOM 661 N N . LEU A 1 88 ? -4.799 10.643 -3.085 1.00 77.94 88 LEU A N 1
ATOM 662 C CA . LEU A 1 88 ? -5.077 9.382 -3.765 1.00 77.94 88 LEU A CA 1
ATOM 663 C C . LEU A 1 88 ? -6.585 9.218 -3.998 1.00 77.94 88 LEU A C 1
ATOM 665 O O . LEU A 1 88 ? -6.996 8.983 -5.137 1.00 77.94 88 LEU A O 1
ATOM 669 N N . LYS A 1 89 ? -7.407 9.439 -2.961 1.00 78.50 89 LYS A N 1
ATOM 670 C CA . LYS A 1 89 ? -8.876 9.401 -3.046 1.00 78.50 89 LYS A CA 1
ATOM 671 C C . LYS A 1 89 ? -9.392 10.371 -4.105 1.00 78.50 89 LYS A C 1
ATOM 673 O O . LYS A 1 89 ? -10.187 9.977 -4.963 1.00 78.50 89 LYS A O 1
ATOM 678 N N . ARG A 1 90 ? -8.910 11.617 -4.094 1.00 79.12 90 ARG A N 1
ATOM 679 C CA . ARG A 1 90 ? -9.287 12.646 -5.075 1.00 79.12 90 ARG A CA 1
ATOM 680 C C . ARG A 1 90 ? -8.912 12.226 -6.495 1.00 79.12 90 ARG A C 1
ATOM 682 O O . ARG A 1 90 ? -9.739 12.303 -7.398 1.00 79.12 90 ARG A O 1
ATOM 689 N N . THR A 1 91 ? -7.696 11.725 -6.692 1.00 77.75 91 THR A N 1
ATOM 690 C CA . THR A 1 91 ? -7.203 11.305 -8.012 1.00 77.75 91 THR A CA 1
ATOM 691 C C . THR A 1 91 ? -7.974 10.104 -8.562 1.00 77.75 91 THR A C 1
ATOM 693 O O . THR A 1 91 ? -8.331 10.092 -9.740 1.00 77.75 91 THR A O 1
ATOM 696 N N . LEU A 1 92 ? -8.261 9.107 -7.722 1.00 74.06 92 LEU A N 1
ATOM 697 C CA . LEU A 1 92 ? -9.021 7.910 -8.101 1.00 74.06 92 LEU A CA 1
ATOM 698 C C . LEU A 1 92 ? -10.485 8.231 -8.409 1.00 74.06 92 LEU A C 1
ATOM 700 O O . LEU A 1 92 ? -11.018 7.734 -9.401 1.00 74.06 92 LEU A O 1
ATOM 704 N N . SER A 1 93 ? -11.096 9.115 -7.616 1.00 74.69 93 SER A N 1
ATOM 705 C CA . SER A 1 93 ? -12.471 9.580 -7.842 1.00 74.69 93 SER A CA 1
ATOM 706 C C . SER A 1 93 ? -12.606 10.333 -9.165 1.00 74.69 93 SER A C 1
ATOM 708 O O . SER A 1 93 ? -13.621 10.199 -9.840 1.00 74.69 93 SER A O 1
ATOM 710 N N . LEU A 1 94 ? -11.572 11.086 -9.559 1.00 75.56 94 LEU A N 1
ATOM 711 C CA . LEU A 1 94 ? -11.540 11.827 -10.822 1.00 75.56 94 LEU A CA 1
ATOM 712 C C . LEU A 1 94 ? -11.231 10.949 -12.045 1.00 75.56 94 LEU A C 1
ATOM 714 O O . LEU A 1 94 ? -11.680 11.271 -13.140 1.00 75.56 94 LEU A O 1
ATOM 718 N N . LYS A 1 95 ? -10.425 9.886 -11.896 1.00 73.69 95 LYS A N 1
ATOM 719 C CA . LYS A 1 95 ? -9.909 9.102 -13.037 1.00 73.69 95 LYS A CA 1
ATOM 720 C C . LYS A 1 95 ? -10.666 7.812 -13.342 1.00 73.69 95 LYS A C 1
ATOM 722 O O . LYS A 1 95 ? -10.635 7.391 -14.492 1.00 73.69 95 LYS A O 1
ATOM 727 N N . ILE A 1 96 ? -11.250 7.151 -12.342 1.00 68.75 96 ILE A N 1
ATOM 728 C CA . ILE A 1 96 ? -11.867 5.827 -12.521 1.00 68.75 96 ILE A CA 1
ATOM 729 C C . ILE A 1 96 ? -13.371 5.929 -12.291 1.00 68.75 96 ILE A C 1
ATOM 731 O O . ILE A 1 96 ? -14.132 5.937 -13.251 1.00 68.75 96 ILE A O 1
ATOM 735 N N . HIS A 1 97 ? -13.790 6.005 -11.028 1.00 72.44 97 HIS A N 1
ATOM 736 C CA . HIS A 1 97 ? -15.170 6.221 -10.597 1.00 72.44 97 HIS A CA 1
ATOM 737 C C . HIS A 1 97 ? -15.183 6.310 -9.057 1.00 72.44 97 HIS A C 1
ATOM 739 O O . HIS A 1 97 ? -14.487 5.509 -8.423 1.00 72.44 97 HIS A O 1
ATOM 745 N N . PRO A 1 98 ? -15.982 7.188 -8.420 1.00 70.75 98 PRO A N 1
ATOM 746 C CA . PRO A 1 98 ? -16.048 7.299 -6.956 1.00 70.75 98 PRO A CA 1
ATOM 747 C C . PRO A 1 98 ? -16.371 5.971 -6.250 1.00 70.75 98 PRO A C 1
ATOM 749 O O . PRO A 1 98 ? -15.722 5.615 -5.270 1.00 70.75 98 PRO A O 1
ATOM 752 N N . LEU A 1 99 ? -17.293 5.176 -6.812 1.00 71.19 99 LEU A N 1
ATOM 753 C CA . LEU A 1 99 ? -17.661 3.856 -6.271 1.00 71.19 99 LEU A CA 1
ATOM 754 C C . LEU A 1 99 ? -16.493 2.860 -6.185 1.00 71.19 99 LEU A C 1
ATOM 756 O O . LEU A 1 99 ? -16.568 1.923 -5.399 1.00 71.19 99 LEU A O 1
ATOM 760 N N . PHE A 1 100 ? -15.423 3.024 -6.968 1.00 74.94 100 PHE A N 1
ATOM 761 C CA . PHE A 1 100 ? -14.276 2.116 -6.888 1.00 74.94 100 PHE A CA 1
ATOM 762 C C . PHE A 1 100 ? -13.506 2.301 -5.573 1.00 74.94 100 PHE A C 1
ATOM 764 O O . PHE A 1 100 ? -12.987 1.339 -5.003 1.00 74.94 100 PHE A O 1
ATOM 771 N N . TRP A 1 101 ? -13.459 3.540 -5.072 1.00 68.88 101 TRP A N 1
ATOM 772 C CA . TRP A 1 101 ? -12.842 3.841 -3.789 1.00 68.88 101 TRP A CA 1
ATOM 773 C C . TRP A 1 101 ? -13.652 3.226 -2.649 1.00 68.88 101 TRP A C 1
ATOM 775 O O . TRP A 1 101 ? -13.141 2.379 -1.920 1.00 68.88 101 TRP A O 1
ATOM 785 N N . ASP A 1 102 ? -14.926 3.601 -2.545 1.00 72.31 102 ASP A N 1
ATOM 786 C CA . ASP A 1 102 ? -15.776 3.196 -1.422 1.00 72.31 102 ASP A CA 1
ATOM 787 C C . ASP A 1 102 ? -16.172 1.709 -1.483 1.00 72.31 102 ASP A C 1
ATOM 789 O O . ASP A 1 102 ? -16.288 1.060 -0.448 1.00 72.31 102 ASP A O 1
ATOM 793 N N . GLY A 1 103 ? -16.334 1.140 -2.681 1.00 73.38 103 GLY A N 1
ATOM 794 C CA . GLY A 1 103 ? -16.790 -0.240 -2.864 1.00 73.38 103 GLY A CA 1
ATOM 795 C C . GLY A 1 103 ? -15.688 -1.301 -2.876 1.00 73.38 103 GLY A C 1
ATOM 796 O O . GLY A 1 103 ? -15.970 -2.455 -2.566 1.00 73.38 103 GLY A O 1
ATOM 797 N N . LEU A 1 104 ? -14.445 -0.946 -3.229 1.00 73.00 104 LEU A N 1
ATOM 798 C CA . LEU A 1 104 ? -13.352 -1.920 -3.364 1.00 73.00 104 LEU A CA 1
ATOM 799 C C . LEU A 1 104 ? -12.141 -1.579 -2.494 1.00 73.00 104 LEU A C 1
ATOM 801 O O . LEU A 1 104 ? -11.635 -2.440 -1.777 1.00 73.00 104 LEU A O 1
ATOM 805 N N . LEU A 1 105 ? -11.667 -0.332 -2.540 1.00 72.25 105 LEU A N 1
ATOM 806 C CA . LEU A 1 105 ? -10.460 0.062 -1.810 1.00 72.25 105 LEU A CA 1
ATOM 807 C C . LEU A 1 105 ? -10.712 0.192 -0.313 1.00 72.25 105 LEU A C 1
ATOM 809 O O . LEU A 1 105 ? -9.941 -0.355 0.461 1.00 72.25 105 LEU A O 1
ATOM 813 N N . VAL A 1 106 ? -11.787 0.849 0.116 1.00 77.06 106 VAL A N 1
ATOM 814 C CA . VAL A 1 106 ? -12.123 0.967 1.544 1.00 77.06 106 VAL A CA 1
ATOM 815 C C . VAL A 1 106 ? -12.248 -0.400 2.232 1.00 77.06 106 VAL A C 1
ATOM 817 O O . VAL A 1 106 ? -11.551 -0.586 3.228 1.00 77.06 106 VAL A O 1
ATOM 820 N N . PRO A 1 107 ? -13.024 -1.381 1.724 1.00 75.56 107 PRO A N 1
ATOM 821 C CA . PRO A 1 107 ? -13.098 -2.698 2.358 1.00 75.56 107 PRO A CA 1
ATOM 822 C C . PRO A 1 107 ? -11.762 -3.457 2.324 1.00 75.56 107 PRO A C 1
ATOM 824 O O . PRO A 1 107 ? -11.450 -4.213 3.243 1.00 75.56 107 PRO A O 1
ATOM 827 N N . LEU A 1 108 ? -10.932 -3.229 1.300 1.00 74.00 108 LEU A N 1
ATOM 828 C CA . LEU A 1 108 ? -9.585 -3.795 1.244 1.00 74.00 108 LEU A CA 1
ATOM 829 C C . LEU A 1 108 ? -8.641 -3.135 2.264 1.00 74.00 108 LEU A C 1
ATOM 831 O O . LEU A 1 108 ? -7.836 -3.827 2.875 1.00 74.00 108 LEU A O 1
ATOM 835 N N . LEU A 1 109 ? -8.732 -1.820 2.479 1.00 74.50 109 LEU A N 1
ATOM 836 C CA . LEU A 1 109 ? -7.918 -1.079 3.450 1.00 74.50 109 LEU A CA 1
ATOM 837 C C . LEU A 1 109 ? -8.449 -1.188 4.891 1.00 74.50 109 LEU A C 1
ATOM 839 O O . LEU A 1 109 ? -7.697 -0.927 5.830 1.00 74.50 109 LEU A O 1
ATOM 843 N N . SER A 1 110 ? -9.708 -1.582 5.094 1.00 76.38 110 SER A N 1
ATOM 844 C CA . SER A 1 110 ? -10.248 -1.882 6.427 1.00 76.38 110 SER A CA 1
ATOM 845 C C . SER A 1 110 ? -9.755 -3.220 6.981 1.00 76.38 110 SER A C 1
ATOM 847 O O . SER A 1 110 ? -9.917 -3.485 8.169 1.00 76.38 110 SER A O 1
ATOM 849 N N . LEU A 1 111 ? -9.148 -4.062 6.138 1.00 77.19 111 LEU A N 1
ATOM 850 C CA . LEU A 1 111 ? -8.473 -5.280 6.576 1.00 77.19 111 LEU A CA 1
ATOM 851 C C . LEU A 1 111 ? -7.262 -4.951 7.474 1.00 77.19 111 LEU A C 1
ATOM 853 O O . LEU A 1 111 ? -6.736 -3.829 7.435 1.00 77.19 111 LEU A O 1
ATOM 857 N N . PRO A 1 112 ? -6.785 -5.931 8.267 1.00 77.81 112 PRO A N 1
ATOM 858 C CA . PRO A 1 112 ? -5.618 -5.750 9.120 1.00 77.81 112 PRO A CA 1
ATOM 859 C C . PRO A 1 112 ? -4.410 -5.250 8.322 1.00 77.81 112 PRO A C 1
ATOM 861 O O . PRO A 1 112 ? -4.102 -5.789 7.252 1.00 77.81 112 PRO A O 1
ATOM 864 N N . ALA A 1 113 ? -3.699 -4.253 8.853 1.00 75.38 113 ALA A N 1
ATOM 865 C CA . ALA A 1 113 ? -2.579 -3.614 8.157 1.00 75.38 113 ALA A CA 1
ATOM 866 C C . ALA A 1 113 ? -1.517 -4.615 7.682 1.00 75.38 113 ALA A C 1
ATOM 868 O O . ALA A 1 113 ? -1.054 -4.551 6.540 1.00 75.38 113 ALA A O 1
ATOM 869 N N . TRP A 1 114 ? -1.190 -5.596 8.524 1.00 75.19 114 TRP A N 1
ATOM 870 C CA . TRP A 1 114 ? -0.234 -6.652 8.198 1.00 75.19 114 TRP A CA 1
ATOM 871 C C . TRP A 1 114 ? -0.669 -7.506 7.003 1.00 75.19 114 TRP A C 1
ATOM 873 O O . TRP A 1 114 ? 0.173 -7.902 6.195 1.00 75.19 114 TRP A O 1
ATOM 883 N N . LEU A 1 115 ? -1.970 -7.766 6.857 1.00 78.44 115 LEU A N 1
ATOM 884 C CA . LEU A 1 115 ? -2.520 -8.610 5.799 1.00 78.44 115 LEU A CA 1
ATOM 885 C C . LEU A 1 115 ? -2.489 -7.867 4.463 1.00 78.44 115 LEU A C 1
ATOM 887 O O . LEU A 1 115 ? -2.027 -8.414 3.460 1.00 78.44 115 LEU A O 1
ATOM 891 N N . VAL A 1 116 ? -2.886 -6.592 4.465 1.00 79.56 116 VAL A N 1
ATOM 892 C CA . VAL A 1 116 ? -2.858 -5.729 3.274 1.00 79.56 116 VAL A CA 1
ATOM 893 C C . VAL A 1 116 ? -1.425 -5.507 2.788 1.00 79.56 116 VAL A C 1
ATOM 895 O O . VAL A 1 116 ? -1.139 -5.665 1.596 1.00 79.56 116 VAL A O 1
ATOM 898 N N . LEU A 1 117 ? -0.500 -5.189 3.701 1.00 76.56 117 LEU A N 1
ATOM 899 C CA . LEU A 1 117 ? 0.906 -4.954 3.362 1.00 76.56 117 LEU A CA 1
ATOM 900 C C . LEU A 1 117 ? 1.594 -6.235 2.874 1.00 76.56 117 LEU A C 1
ATOM 902 O O . LEU A 1 117 ? 2.264 -6.207 1.838 1.00 76.56 117 LEU A O 1
ATOM 906 N N . SER A 1 118 ? 1.383 -7.365 3.557 1.00 75.62 118 SER A N 1
ATOM 907 C CA . SER A 1 118 ? 1.943 -8.658 3.140 1.00 75.62 118 SER A CA 1
ATOM 908 C C . SER A 1 118 ? 1.385 -9.099 1.790 1.00 75.62 118 SER A C 1
ATOM 910 O O . SER A 1 118 ? 2.152 -9.489 0.912 1.00 75.62 118 SER A O 1
ATOM 912 N N . GLY A 1 119 ? 0.068 -8.987 1.584 1.00 80.88 119 GLY A N 1
ATOM 913 C CA . GLY A 1 119 ? -0.577 -9.328 0.316 1.00 80.88 119 GLY A CA 1
ATOM 914 C C . GLY A 1 119 ? -0.036 -8.493 -0.843 1.00 80.88 119 GLY A C 1
ATOM 915 O O . GLY A 1 119 ? 0.351 -9.037 -1.879 1.00 80.88 119 GLY A O 1
ATOM 916 N N . THR A 1 120 ? 0.094 -7.181 -0.642 1.00 76.62 120 THR A N 1
ATOM 917 C CA . THR A 1 120 ? 0.650 -6.269 -1.653 1.00 76.62 120 THR A CA 1
ATOM 918 C C . THR A 1 120 ? 2.112 -6.596 -1.960 1.00 76.62 120 THR A C 1
ATOM 920 O O . THR A 1 120 ? 2.507 -6.667 -3.126 1.00 76.62 120 THR A O 1
ATOM 923 N N . ALA A 1 121 ? 2.924 -6.857 -0.935 1.00 74.38 121 ALA A N 1
ATOM 924 C CA . ALA A 1 121 ? 4.328 -7.204 -1.118 1.00 74.38 121 ALA A CA 1
ATOM 925 C C . ALA A 1 121 ? 4.513 -8.551 -1.837 1.00 74.38 121 ALA A C 1
ATOM 927 O O . ALA A 1 121 ? 5.372 -8.669 -2.716 1.00 74.38 121 ALA A O 1
ATOM 928 N N . LEU A 1 122 ? 3.687 -9.551 -1.517 1.00 76.69 122 LEU A N 1
ATOM 929 C CA . LEU A 1 122 ? 3.686 -10.851 -2.190 1.00 76.69 122 LEU A CA 1
ATOM 930 C C . LEU A 1 122 ? 3.252 -10.736 -3.650 1.00 76.69 122 LEU A C 1
ATOM 932 O O . LEU A 1 122 ? 3.892 -11.340 -4.512 1.00 76.69 122 LEU A O 1
ATOM 936 N N . LEU A 1 123 ? 2.232 -9.928 -3.948 1.00 78.19 123 LEU A N 1
ATOM 937 C CA . LEU A 1 123 ? 1.828 -9.636 -5.325 1.00 78.19 123 LEU A CA 1
ATOM 938 C C . LEU A 1 123 ? 2.985 -9.019 -6.115 1.00 78.19 123 LEU A C 1
ATOM 940 O O . LEU A 1 123 ? 3.312 -9.494 -7.203 1.00 78.19 123 LEU A O 1
ATOM 944 N N . ILE A 1 124 ? 3.669 -8.024 -5.547 1.00 74.06 124 ILE A N 1
ATOM 945 C CA . ILE A 1 124 ? 4.847 -7.415 -6.177 1.00 74.06 124 ILE A CA 1
ATOM 946 C C . ILE A 1 124 ? 5.945 -8.460 -6.416 1.00 74.06 124 ILE A C 1
ATOM 948 O O . ILE A 1 124 ? 6.523 -8.519 -7.505 1.00 74.06 124 ILE A O 1
ATOM 952 N N . LEU A 1 125 ? 6.233 -9.304 -5.424 1.00 74.81 125 LEU A N 1
ATOM 953 C CA . LEU A 1 125 ? 7.254 -10.345 -5.535 1.00 74.81 125 LEU A CA 1
ATOM 954 C C . LEU A 1 125 ? 6.900 -11.377 -6.617 1.00 74.81 125 LEU A C 1
ATOM 956 O O . LEU A 1 125 ? 7.779 -11.817 -7.366 1.00 74.81 125 LEU A O 1
ATOM 960 N N . TYR A 1 126 ? 5.617 -11.729 -6.717 1.00 75.75 126 TYR A N 1
ATOM 961 C CA . TYR A 1 126 ? 5.084 -12.633 -7.727 1.00 75.75 126 TYR A CA 1
ATOM 962 C C . TYR A 1 126 ? 5.242 -12.047 -9.135 1.00 75.75 126 TYR A C 1
ATOM 964 O O . TYR A 1 126 ? 5.806 -12.709 -10.009 1.00 75.75 126 TYR A O 1
ATOM 972 N N . LEU A 1 127 ? 4.865 -10.779 -9.339 1.00 73.75 127 LEU A N 1
ATOM 973 C CA . LEU A 1 127 ? 5.067 -10.074 -10.613 1.00 73.75 127 LEU A CA 1
ATOM 974 C C . LEU A 1 127 ? 6.562 -9.894 -10.953 1.00 73.75 127 LEU A C 1
ATOM 976 O O . LEU A 1 127 ? 6.944 -9.908 -12.124 1.00 73.75 127 LEU A O 1
ATOM 980 N N . ALA A 1 128 ? 7.436 -9.769 -9.950 1.00 68.38 128 ALA A N 1
ATOM 981 C CA . ALA A 1 128 ? 8.885 -9.640 -10.127 1.00 68.38 128 ALA A CA 1
ATOM 982 C C . ALA A 1 128 ? 9.616 -10.983 -10.367 1.00 68.38 128 ALA A C 1
ATOM 984 O O . ALA A 1 128 ? 10.854 -11.012 -10.521 1.00 68.38 128 ALA A O 1
ATOM 985 N N . ARG A 1 129 ? 8.898 -12.116 -10.391 1.00 68.25 129 ARG A N 1
ATOM 986 C CA . ARG A 1 129 ? 9.486 -13.439 -10.632 1.00 68.25 129 ARG A CA 1
ATOM 987 C C . ARG A 1 129 ? 9.900 -13.563 -12.102 1.00 68.25 129 ARG A C 1
ATOM 989 O O . ARG A 1 129 ? 9.100 -13.440 -13.021 1.00 68.25 129 ARG A O 1
ATOM 996 N N . LYS A 1 130 ? 11.191 -13.811 -12.342 1.00 58.81 130 LYS A N 1
ATOM 997 C CA . LYS A 1 130 ? 11.707 -14.114 -13.686 1.00 58.81 130 LYS A CA 1
ATOM 998 C C . LYS A 1 130 ? 11.275 -15.546 -14.023 1.00 58.81 130 LYS A C 1
ATOM 1000 O O . LYS A 1 130 ? 11.611 -16.447 -13.255 1.00 58.81 130 LYS A O 1
ATOM 1005 N N . ARG A 1 131 ? 10.562 -15.762 -15.138 1.00 56.25 131 ARG A N 1
ATOM 1006 C CA . ARG A 1 131 ? 10.411 -17.108 -15.717 1.00 56.25 131 ARG A CA 1
ATOM 1007 C C . ARG A 1 131 ? 11.827 -17.635 -15.961 1.00 56.25 131 ARG A C 1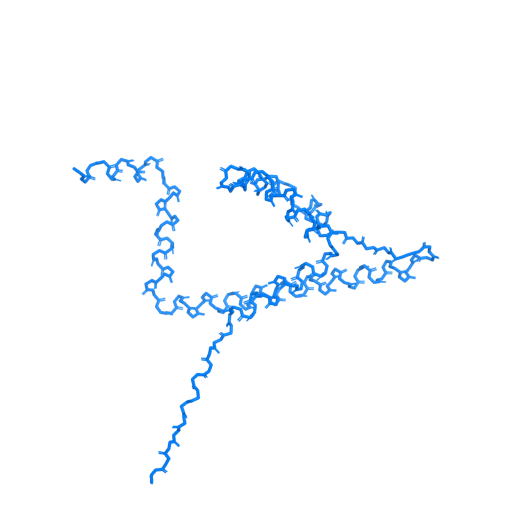
ATOM 1009 O O . ARG A 1 131 ? 12.586 -17.024 -16.711 1.00 56.25 131 ARG A O 1
ATOM 1016 N N . ARG A 1 132 ? 12.237 -18.668 -15.221 1.00 52.06 132 ARG A N 1
ATOM 1017 C CA . ARG A 1 132 ? 13.489 -19.373 -15.502 1.00 52.06 132 ARG A CA 1
ATOM 1018 C C . ARG A 1 132 ? 13.241 -20.150 -16.785 1.00 52.06 132 ARG A C 1
ATOM 1020 O O . ARG A 1 132 ? 12.491 -21.115 -16.765 1.00 52.06 132 ARG A O 1
ATOM 1027 N N . GLU A 1 133 ? 13.831 -19.697 -17.879 1.00 57.75 133 GLU A N 1
ATOM 1028 C CA . GLU A 1 133 ? 13.994 -20.537 -19.057 1.00 57.75 133 GLU A CA 1
ATOM 1029 C C . GLU A 1 133 ? 15.025 -21.595 -18.677 1.00 57.75 133 GLU A C 1
ATOM 1031 O O . GLU A 1 133 ? 16.220 -21.322 -18.553 1.00 57.75 133 GLU A O 1
ATOM 1036 N N . THR A 1 134 ? 14.538 -22.785 -18.342 1.00 60.28 134 THR A N 1
ATOM 1037 C CA . THR A 1 134 ? 15.385 -23.964 -18.226 1.00 60.28 134 THR A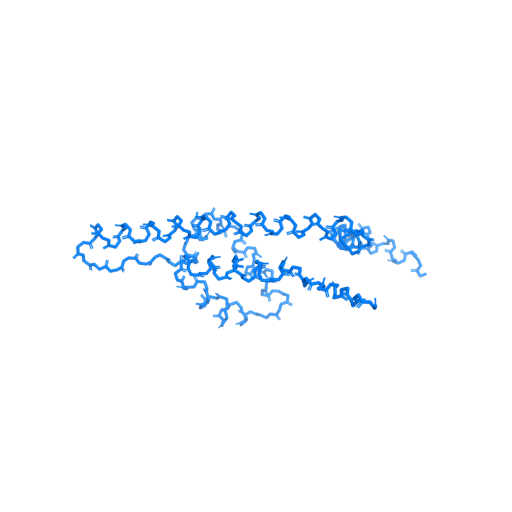 CA 1
ATOM 1038 C C . THR A 1 134 ? 15.837 -24.302 -19.636 1.00 60.28 134 THR A 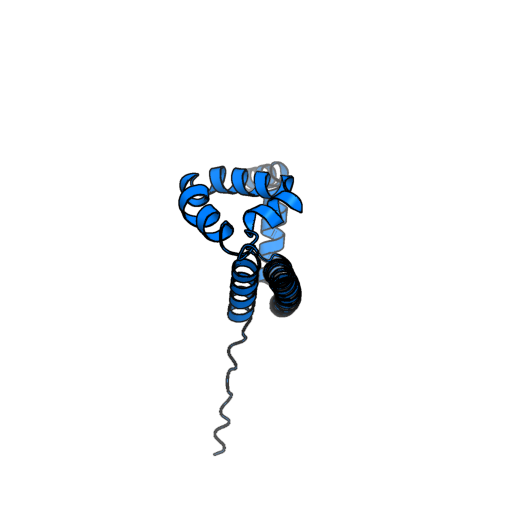C 1
ATOM 1040 O O . THR A 1 134 ? 15.092 -24.919 -20.391 1.00 60.28 134 THR A O 1
ATOM 1043 N N . ASN A 1 135 ? 17.032 -23.843 -20.006 1.00 60.06 135 ASN A N 1
ATOM 1044 C CA . ASN A 1 135 ? 17.723 -24.349 -21.183 1.00 60.06 135 ASN A CA 1
ATOM 1045 C C . ASN A 1 135 ? 18.050 -25.815 -20.904 1.00 60.06 135 ASN A C 1
ATOM 1047 O O . ASN A 1 135 ? 18.993 -26.130 -20.179 1.00 60.06 135 ASN A O 1
ATOM 1051 N N . ILE A 1 136 ? 17.187 -26.700 -21.399 1.00 71.88 136 ILE A N 1
ATOM 1052 C CA . ILE A 1 136 ? 17.426 -28.134 -21.403 1.00 71.88 136 ILE A CA 1
ATOM 1053 C C . ILE A 1 136 ? 18.489 -28.337 -22.478 1.00 71.88 136 ILE A C 1
ATOM 1055 O O . ILE A 1 136 ? 18.190 -28.311 -23.669 1.00 71.88 136 ILE A O 1
ATOM 1059 N N . PHE A 1 137 ? 19.748 -28.450 -22.068 1.00 69.38 137 PHE A N 1
ATOM 1060 C CA . PHE A 1 137 ? 20.794 -28.908 -22.969 1.00 69.38 137 PHE A CA 1
ATOM 1061 C C . PHE A 1 137 ? 20.523 -30.389 -23.234 1.00 69.38 137 PHE A C 1
ATOM 1063 O O . PHE A 1 137 ? 20.835 -31.242 -22.405 1.00 69.38 137 PHE A O 1
ATOM 1070 N N . ALA A 1 138 ? 19.868 -30.691 -24.354 1.00 69.75 138 ALA A N 1
ATOM 1071 C CA . ALA A 1 138 ? 19.861 -32.038 -24.895 1.00 69.75 138 ALA A CA 1
ATOM 1072 C C . ALA A 1 138 ? 21.297 -32.340 -25.346 1.00 69.75 138 ALA A C 1
ATOM 1074 O O . ALA A 1 138 ? 21.766 -31.790 -26.340 1.00 69.75 138 ALA A O 1
ATOM 1075 N N . ASN A 1 139 ? 22.019 -33.132 -24.556 1.00 68.69 139 ASN A N 1
ATOM 1076 C CA . ASN A 1 139 ? 23.302 -33.689 -24.961 1.00 68.69 139 ASN A CA 1
ATOM 1077 C C . ASN A 1 139 ? 23.010 -34.808 -25.971 1.00 68.69 139 ASN A C 1
ATOM 1079 O O . ASN A 1 139 ? 22.307 -35.757 -25.617 1.00 68.69 139 ASN A O 1
ATOM 1083 N N . ALA A 1 140 ? 23.462 -34.627 -27.213 1.00 67.38 140 ALA A N 1
ATOM 1084 C CA . ALA A 1 140 ? 23.344 -35.598 -28.302 1.00 67.38 140 ALA A CA 1
ATOM 1085 C C . ALA A 1 140 ? 24.442 -36.666 -28.220 1.00 67.38 140 ALA A C 1
ATOM 1087 O O . ALA A 1 140 ? 25.547 -36.329 -27.734 1.00 67.38 140 ALA A O 1
#

Sequence (140 aa):
MTESLTQLIKENRTLAVVAVILLLLVFVPPVRAATKVALRILARILLLLALIALVSDGTRTIANDSGIVITSALQYWNEAAPTMLENLKRTLSLKIHPLFWDGLLVPLLSLPAWLVLSGTALLILYLARKRRETNIFANA

Secondary structure (DSSP, 8-state):
-HHHHHHHHHH-HHHHHHHHHHHHHHH-HHHHHHHHHHHHHHHHHHHHHHHHHHHHHHHHHHH-TT-----BHHHHHHHH-HHHHHHHHHHHHHHT-HHHIIIIIHHHHTSBHHHHHHHHHHHHHHHT------------

Radius of gyration: 21.44 Å; Cα contacts (8 Å, |Δi|>4): 89; chains: 1; bounding box: 41×59×66 Å

Foldseek 3Di:
DVVVVVVVCVVCVVVVVVVVVVVVCPPDPVSVVVVLVVLLVVLVVLLVVLVVLVVVQVVVQVPDPPHRRFDFQVNVCCVPPVPVVVVVLVVCCVPPNNCCCVVPVVVLRRPGNSVSSNVVSVVSNVVSDDPPPPPPPPDD

Mean predicted aligned error: 14.19 Å

Solvent-accessible surface area (backbone atoms only — not comparable to full-atom values): 7688 Å² total; per-residue (Å²): 117,70,67,60,54,53,50,56,40,69,75,36,54,68,59,46,51,52,52,50,52,51,49,52,52,69,73,34,73,67,45,52,50,49,51,39,51,50,47,46,53,52,23,51,53,38,37,52,52,14,48,51,46,43,50,48,32,49,50,49,25,70,71,34,96,82,48,85,46,75,58,33,30,48,56,56,43,48,74,74,41,45,69,59,52,52,51,49,52,54,52,43,42,75,72,76,41,56,64,53,46,67,71,51,46,46,64,54,31,59,35,47,30,28,57,50,33,37,51,51,19,50,52,46,46,57,73,53,55,74,82,78,80,77,79,76,78,81,81,128

pLDDT: mean 70.69, std 7.18, range [52.06, 81.31]